Protein AF-A0A2V7VQZ8-F1 (afdb_monomer_lite)

Structure (mmCIF, N/CA/C/O backbone):
data_AF-A0A2V7VQZ8-F1
#
_entry.id   AF-A0A2V7VQZ8-F1
#
loop_
_atom_site.group_PDB
_atom_site.id
_atom_site.type_symbol
_atom_site.label_atom_id
_atom_site.label_alt_id
_atom_site.label_comp_id
_atom_site.label_asym_id
_atom_site.label_entity_id
_atom_site.label_seq_id
_atom_site.pdbx_PDB_ins_code
_atom_site.Cartn_x
_atom_site.Cartn_y
_atom_site.Cartn_z
_atom_site.occupancy
_atom_site.B_iso_or_equiv
_atom_site.auth_seq_id
_atom_site.auth_comp_id
_atom_site.auth_asym_id
_atom_site.auth_atom_id
_atom_site.pdbx_PDB_model_num
ATOM 1 N N . MET A 1 1 ? 83.779 1.712 -91.030 1.00 35.59 1 MET A N 1
ATOM 2 C CA . MET A 1 1 ? 83.974 2.056 -89.599 1.00 35.59 1 MET A CA 1
ATOM 3 C C . MET A 1 1 ? 82.966 3.142 -89.214 1.00 35.59 1 MET A C 1
ATOM 5 O O . MET A 1 1 ? 82.696 3.972 -90.068 1.00 35.59 1 MET A O 1
ATOM 9 N N . PRO A 1 2 ? 82.373 3.132 -88.007 1.00 49.00 2 PRO A N 1
ATOM 10 C CA . PRO A 1 2 ? 81.171 2.378 -87.649 1.00 49.00 2 PRO A CA 1
ATOM 11 C C . PRO A 1 2 ? 79.873 3.217 -87.600 1.00 49.00 2 PRO A C 1
ATOM 13 O O . PRO A 1 2 ? 79.873 4.442 -87.539 1.00 49.00 2 PRO A O 1
ATOM 16 N N . SER A 1 3 ? 78.765 2.479 -87.587 1.00 53.84 3 SER A N 1
ATOM 17 C CA . SER A 1 3 ? 77.367 2.859 -87.369 1.00 53.84 3 SER A CA 1
ATOM 18 C C . SER A 1 3 ? 77.104 3.656 -86.082 1.00 53.84 3 SER A C 1
ATOM 20 O O . SER A 1 3 ? 77.485 3.212 -84.997 1.00 53.84 3 SER A O 1
ATOM 22 N N . ARG A 1 4 ? 76.329 4.749 -86.164 1.00 54.94 4 ARG A N 1
ATOM 23 C CA . ARG A 1 4 ? 75.613 5.318 -85.007 1.00 54.94 4 ARG A CA 1
ATOM 24 C C . ARG A 1 4 ? 74.154 4.881 -85.043 1.00 54.94 4 ARG A C 1
ATOM 26 O O . ARG A 1 4 ? 73.340 5.422 -85.781 1.00 54.94 4 ARG A O 1
ATOM 33 N N . VAL A 1 5 ? 73.861 3.874 -84.230 1.00 57.81 5 VAL A N 1
ATOM 34 C CA . VAL A 1 5 ? 72.513 3.414 -83.900 1.00 57.81 5 VAL A CA 1
ATOM 35 C C . VAL A 1 5 ? 71.801 4.523 -83.122 1.00 57.81 5 VAL A C 1
ATOM 37 O O . VAL A 1 5 ? 72.298 4.977 -82.090 1.00 57.81 5 VAL A O 1
ATOM 40 N N . GLY A 1 6 ? 70.653 4.977 -83.627 1.00 57.88 6 GLY A N 1
ATOM 41 C CA . GLY A 1 6 ? 69.786 5.926 -82.936 1.00 57.88 6 GLY A CA 1
ATOM 42 C C . GLY A 1 6 ? 69.169 5.293 -81.689 1.00 57.88 6 GLY A C 1
ATOM 43 O O . GLY A 1 6 ? 68.549 4.236 -81.767 1.00 57.88 6 GLY A O 1
ATOM 44 N N . LYS A 1 7 ? 69.321 5.944 -80.532 1.00 56.53 7 LYS A N 1
ATOM 45 C CA . LYS A 1 7 ? 68.521 5.640 -79.340 1.00 56.53 7 LYS A CA 1
ATOM 46 C C . LYS A 1 7 ? 67.323 6.583 -79.320 1.00 56.53 7 LYS A C 1
ATOM 48 O O . LYS A 1 7 ? 67.453 7.737 -78.925 1.00 56.53 7 LYS A O 1
ATOM 53 N N . ALA A 1 8 ? 66.174 6.089 -79.771 1.00 62.62 8 ALA A N 1
ATOM 54 C CA . ALA A 1 8 ? 64.893 6.736 -79.527 1.00 62.62 8 ALA A CA 1
ATOM 55 C C . ALA A 1 8 ? 64.522 6.542 -78.048 1.00 62.62 8 ALA A C 1
ATOM 57 O O . ALA A 1 8 ? 64.476 5.418 -77.550 1.00 62.62 8 ALA A O 1
ATOM 58 N N . TRP A 1 9 ? 64.306 7.647 -77.340 1.00 57.78 9 TRP A N 1
ATOM 59 C CA . TRP A 1 9 ? 63.805 7.657 -75.967 1.00 57.78 9 TRP A CA 1
ATOM 60 C C . TRP A 1 9 ? 62.305 7.318 -75.994 1.00 57.78 9 TRP A C 1
ATOM 62 O O . TRP A 1 9 ? 61.579 7.959 -76.757 1.00 57.78 9 TRP A O 1
ATOM 72 N N . PRO A 1 10 ? 61.796 6.341 -75.223 1.00 62.59 10 PRO A N 1
ATOM 73 C CA . PRO A 1 10 ? 60.375 6.029 -75.256 1.00 62.59 10 PRO A CA 1
ATOM 74 C C . PRO A 1 10 ? 59.599 7.138 -74.533 1.00 62.59 10 PRO A C 1
ATOM 76 O O . PRO A 1 10 ? 59.635 7.256 -73.310 1.00 62.59 10 PRO A O 1
ATOM 79 N N . LEU A 1 11 ? 58.899 7.977 -75.299 1.00 63.09 11 LEU A N 1
ATOM 80 C CA . LEU A 1 11 ? 57.916 8.936 -74.795 1.00 63.09 11 LEU A CA 1
ATOM 81 C C . LEU A 1 11 ? 56.604 8.199 -74.507 1.00 63.09 11 LEU A C 1
ATOM 83 O O . LEU A 1 11 ? 55.643 8.286 -75.266 1.00 63.09 11 LEU A O 1
ATOM 87 N N . SER A 1 12 ? 56.558 7.418 -73.434 1.00 63.94 12 SER A N 1
ATOM 88 C CA . SER A 1 12 ? 55.291 6.937 -72.875 1.00 63.94 12 SER A CA 1
ATOM 89 C C . SER A 1 12 ? 55.453 6.738 -71.369 1.00 63.94 12 SER A C 1
ATOM 91 O O . SER A 1 12 ? 56.335 5.978 -70.962 1.00 63.94 12 SER A O 1
ATOM 93 N N . PRO A 1 13 ? 54.657 7.418 -70.521 1.00 63.97 13 PRO A N 1
ATOM 94 C CA . PRO A 1 13 ? 54.663 7.142 -69.090 1.00 63.97 13 PRO A CA 1
ATOM 95 C C . PRO A 1 13 ? 54.213 5.690 -68.843 1.00 63.97 13 PRO A C 1
ATOM 97 O O . PRO A 1 13 ? 53.393 5.171 -69.607 1.00 63.97 13 PRO A O 1
ATOM 100 N N . PRO A 1 14 ? 54.724 5.007 -67.801 1.00 64.38 14 PRO A N 1
ATOM 101 C CA . PRO A 1 14 ? 54.282 3.657 -67.482 1.00 64.38 14 PRO A CA 1
ATOM 102 C C . PRO A 1 14 ? 52.780 3.665 -67.175 1.00 64.38 14 PRO A C 1
ATOM 104 O O . PRO A 1 14 ? 52.304 4.462 -66.363 1.00 64.38 14 PRO A O 1
ATOM 107 N N . ALA A 1 15 ? 52.031 2.778 -67.832 1.00 64.56 15 ALA A N 1
ATOM 108 C CA . ALA A 1 15 ? 50.629 2.543 -67.525 1.00 64.56 15 ALA A CA 1
ATOM 109 C C . ALA A 1 15 ? 50.537 1.929 -66.122 1.00 64.56 15 ALA A C 1
ATOM 111 O O . ALA A 1 15 ? 50.778 0.739 -65.924 1.00 64.56 15 ALA A O 1
ATOM 112 N N . TRP A 1 16 ? 50.235 2.757 -65.127 1.00 65.12 16 TRP A N 1
ATOM 113 C CA . TRP A 1 16 ? 49.855 2.271 -63.810 1.00 65.12 16 TRP A CA 1
ATOM 114 C C . TRP A 1 16 ? 48.503 1.554 -63.945 1.00 65.12 16 TRP A C 1
ATOM 116 O O . TRP A 1 16 ? 47.606 2.071 -64.619 1.00 65.12 16 TRP A O 1
ATOM 126 N N . PRO A 1 17 ? 48.317 0.367 -63.346 1.00 62.78 17 PRO A N 1
ATOM 127 C CA . PRO A 1 17 ? 47.012 -0.265 -63.343 1.00 62.78 17 PRO A CA 1
ATOM 128 C C . PRO A 1 17 ? 46.058 0.615 -62.534 1.00 62.78 17 PRO A C 1
ATOM 130 O O . PRO A 1 17 ? 46.165 0.719 -61.310 1.00 62.78 17 PRO A O 1
ATOM 133 N N . VAL A 1 18 ? 45.112 1.255 -63.223 1.00 61.56 18 VAL A N 1
ATOM 134 C CA . VAL A 1 18 ? 43.953 1.865 -62.577 1.00 61.56 18 VAL A CA 1
ATOM 135 C C . VAL A 1 18 ? 43.117 0.715 -62.048 1.00 61.56 18 VAL A C 1
ATOM 137 O O . VAL A 1 18 ? 42.396 0.064 -62.802 1.00 61.56 18 VAL A O 1
ATOM 140 N N . ALA A 1 19 ? 43.270 0.395 -60.763 1.00 59.09 19 ALA A N 1
ATOM 141 C CA . ALA A 1 19 ? 42.409 -0.579 -60.115 1.00 59.09 19 ALA A CA 1
ATOM 142 C C . ALA A 1 19 ? 40.959 -0.132 -60.335 1.00 59.09 19 ALA A C 1
ATOM 144 O O . ALA A 1 19 ? 40.555 0.931 -59.856 1.00 59.09 19 ALA A O 1
ATOM 145 N N . ALA A 1 20 ? 40.197 -0.923 -61.095 1.00 59.06 20 ALA A N 1
ATOM 146 C CA . ALA A 1 20 ? 38.778 -0.694 -61.283 1.00 59.06 20 ALA A CA 1
ATOM 147 C C . ALA A 1 20 ? 38.143 -0.559 -59.897 1.00 59.06 20 ALA A C 1
ATOM 149 O O . ALA A 1 20 ? 38.311 -1.433 -59.040 1.00 59.06 20 ALA A O 1
ATOM 150 N N . ALA A 1 21 ? 37.452 0.556 -59.661 1.00 57.78 21 ALA A N 1
ATOM 151 C CA . ALA A 1 21 ? 36.668 0.770 -58.459 1.00 57.78 21 ALA A CA 1
ATOM 152 C C . ALA A 1 21 ? 35.469 -0.190 -58.496 1.00 57.78 21 ALA A C 1
ATOM 154 O O . ALA A 1 21 ? 34.352 0.201 -58.814 1.00 57.78 21 ALA A O 1
ATOM 155 N N . GLY A 1 22 ? 35.721 -1.473 -58.228 1.00 60.72 22 GLY A N 1
ATOM 156 C CA . GLY A 1 22 ? 34.678 -2.466 -58.030 1.00 60.72 22 GLY A CA 1
ATOM 157 C C . GLY A 1 22 ? 33.738 -1.979 -56.936 1.00 60.72 22 GLY A C 1
ATOM 158 O O . GLY A 1 22 ? 34.174 -1.300 -56.001 1.00 60.72 22 GLY A O 1
ATOM 159 N N . ASP A 1 23 ? 32.455 -2.295 -57.081 1.00 60.53 23 ASP A N 1
ATOM 160 C CA . ASP A 1 23 ? 31.374 -1.873 -56.197 1.00 60.53 23 ASP A CA 1
ATOM 161 C C . ASP A 1 23 ? 31.600 -2.353 -54.749 1.00 60.53 23 ASP A C 1
ATOM 163 O O . ASP A 1 23 ? 31.099 -3.374 -54.283 1.00 60.53 23 ASP A O 1
ATOM 167 N N . ARG A 1 24 ? 32.414 -1.598 -54.006 1.00 58.06 24 ARG A N 1
ATOM 168 C CA . ARG A 1 24 ? 32.682 -1.800 -52.577 1.00 58.06 24 ARG A CA 1
ATOM 169 C C . ARG A 1 24 ? 31.509 -1.323 -51.712 1.00 58.06 24 ARG A C 1
ATOM 171 O O . ARG A 1 24 ? 31.586 -1.436 -50.486 1.00 58.06 24 ARG A O 1
ATOM 178 N N . SER A 1 25 ? 30.449 -0.767 -52.310 1.00 59.56 25 SER A N 1
ATOM 179 C CA . SER A 1 25 ? 29.339 -0.144 -51.587 1.00 59.56 25 SER A CA 1
ATOM 180 C C . SER A 1 25 ? 28.362 -1.190 -51.039 1.00 59.56 25 SER A C 1
ATOM 182 O O . SER A 1 25 ? 28.039 -1.149 -49.850 1.00 59.56 25 SER A O 1
ATOM 184 N N . ALA A 1 26 ? 28.010 -2.207 -51.835 1.00 61.19 26 ALA A N 1
ATOM 185 C CA . ALA A 1 26 ? 27.053 -3.252 -51.457 1.00 61.19 26 ALA A CA 1
ATOM 186 C C . ALA A 1 26 ? 27.526 -4.119 -50.269 1.00 61.19 26 ALA A C 1
ATOM 188 O O . ALA A 1 26 ? 26.751 -4.498 -49.388 1.00 61.19 26 ALA A O 1
ATOM 189 N N . GLY A 1 27 ? 28.831 -4.400 -50.184 1.00 67.06 27 GLY A N 1
ATOM 190 C CA . GLY A 1 27 ? 29.420 -5.122 -49.049 1.00 67.06 27 GLY A CA 1
ATOM 191 C C . GLY A 1 27 ? 29.481 -4.290 -47.763 1.00 67.06 27 GLY A C 1
ATOM 192 O O . GLY A 1 27 ? 29.429 -4.837 -46.660 1.00 67.06 27 GLY A O 1
ATOM 193 N N . ARG A 1 28 ? 29.571 -2.961 -47.891 1.00 76.38 28 ARG A N 1
ATOM 194 C CA . ARG A 1 28 ? 29.623 -2.018 -46.768 1.00 76.38 28 ARG A CA 1
ATOM 195 C C . ARG A 1 28 ? 28.234 -1.776 -46.174 1.00 76.38 28 ARG A C 1
ATOM 197 O O . ARG A 1 28 ? 28.120 -1.732 -44.951 1.00 76.38 28 ARG A O 1
ATOM 204 N N . THR A 1 29 ? 27.189 -1.708 -46.998 1.00 82.81 29 THR A N 1
ATOM 205 C CA . THR A 1 29 ? 25.794 -1.570 -46.539 1.00 82.81 29 THR A CA 1
ATOM 206 C C . THR A 1 29 ? 25.299 -2.823 -45.816 1.00 82.81 29 THR A C 1
ATOM 208 O O . THR A 1 29 ? 24.728 -2.706 -44.734 1.00 82.81 29 THR A O 1
ATOM 211 N N . ARG A 1 30 ? 25.602 -4.028 -46.322 1.00 85.62 30 ARG A N 1
ATOM 212 C CA . ARG A 1 30 ? 25.259 -5.292 -45.640 1.00 85.62 30 ARG A CA 1
ATOM 213 C C . ARG A 1 30 ? 25.921 -5.415 -44.264 1.00 85.62 30 ARG A C 1
ATOM 215 O O . ARG A 1 30 ? 25.264 -5.801 -43.302 1.00 85.62 30 ARG A O 1
ATOM 222 N N . LYS A 1 31 ? 27.209 -5.071 -44.150 1.00 88.88 31 LYS A N 1
ATOM 223 C CA . LYS A 1 31 ? 27.930 -5.075 -42.863 1.00 88.88 31 LYS A CA 1
ATOM 224 C C . LYS A 1 31 ? 27.374 -4.032 -41.895 1.00 88.88 31 LYS A C 1
ATOM 226 O O . LYS A 1 31 ? 27.217 -4.329 -40.717 1.00 88.88 31 LYS A O 1
ATOM 231 N N . ALA A 1 32 ? 27.037 -2.841 -42.389 1.00 90.44 32 ALA A N 1
ATOM 232 C CA . ALA A 1 32 ? 26.409 -1.806 -41.574 1.00 90.44 32 ALA A CA 1
ATOM 233 C C . ALA A 1 32 ? 25.036 -2.252 -41.044 1.00 90.44 32 ALA A C 1
ATOM 235 O O . ALA A 1 32 ? 24.768 -2.087 -39.859 1.00 90.44 32 ALA A O 1
ATOM 236 N N . ALA A 1 33 ? 24.207 -2.883 -41.883 1.00 92.25 33 ALA A N 1
ATOM 237 C CA . ALA A 1 33 ? 22.911 -3.422 -41.475 1.00 92.25 33 ALA A CA 1
ATOM 238 C C . ALA A 1 33 ? 23.044 -4.539 -40.425 1.00 92.25 33 ALA A C 1
ATOM 240 O O . ALA A 1 33 ? 22.310 -4.543 -39.442 1.00 92.25 33 ALA A O 1
ATOM 241 N N . LEU A 1 34 ? 24.013 -5.449 -40.589 1.00 93.88 34 LEU A N 1
ATOM 242 C CA . LEU A 1 34 ? 24.302 -6.497 -39.602 1.00 93.88 34 LEU A CA 1
ATOM 243 C C . LEU A 1 34 ? 24.778 -5.913 -38.266 1.00 93.88 34 LEU A C 1
ATOM 245 O O . LEU A 1 34 ? 24.282 -6.311 -37.217 1.00 93.88 34 LEU A O 1
ATOM 249 N N . ASN A 1 35 ? 25.691 -4.941 -38.295 1.00 95.25 35 ASN A N 1
ATOM 250 C CA . ASN A 1 35 ? 26.166 -4.271 -37.084 1.00 95.25 35 ASN A CA 1
ATOM 251 C C . ASN A 1 35 ? 25.042 -3.502 -36.381 1.00 95.25 35 ASN A C 1
ATOM 253 O O . ASN A 1 35 ? 24.968 -3.523 -35.156 1.00 95.25 35 ASN A O 1
ATOM 257 N N . LEU A 1 36 ? 24.151 -2.859 -37.141 1.00 96.19 36 LEU A N 1
ATOM 258 C CA . LEU A 1 36 ? 22.978 -2.183 -36.593 1.00 96.19 36 LEU A CA 1
ATOM 259 C C . LEU A 1 36 ? 22.011 -3.183 -35.950 1.00 96.19 36 LEU A C 1
ATOM 261 O O . LEU A 1 36 ? 21.568 -2.957 -34.830 1.00 96.19 36 LEU A O 1
ATOM 265 N N . ALA A 1 37 ? 21.728 -4.307 -36.613 1.00 95.94 37 ALA A N 1
ATOM 266 C CA . ALA A 1 37 ? 20.880 -5.360 -36.058 1.00 95.94 37 ALA A CA 1
ATOM 267 C C . ALA A 1 37 ? 21.471 -5.949 -34.766 1.00 95.94 37 ALA A C 1
ATOM 269 O O . ALA A 1 37 ? 20.745 -6.135 -33.793 1.00 95.94 37 ALA A O 1
ATOM 270 N N . LEU A 1 38 ? 22.788 -6.179 -34.724 1.00 97.06 38 LEU A N 1
ATOM 271 C CA . LEU A 1 38 ? 23.492 -6.612 -33.513 1.00 97.06 38 LEU A CA 1
ATOM 272 C C . LEU A 1 38 ? 23.413 -5.561 -32.401 1.00 97.06 38 LEU A C 1
ATOM 274 O O . LEU A 1 38 ? 23.138 -5.914 -31.258 1.00 97.06 38 LEU A O 1
ATOM 278 N N . ALA A 1 39 ? 23.610 -4.281 -32.721 1.00 97.38 39 ALA A N 1
ATOM 279 C CA . ALA A 1 39 ? 23.514 -3.196 -31.747 1.00 97.38 39 ALA A CA 1
ATOM 280 C C . ALA A 1 39 ? 22.099 -3.085 -31.158 1.00 97.38 39 ALA A C 1
ATOM 282 O O . ALA A 1 39 ? 21.948 -2.985 -29.942 1.00 97.38 39 ALA A O 1
ATOM 283 N N . VAL A 1 40 ? 21.064 -3.170 -32.001 1.00 97.81 40 VAL A N 1
ATOM 284 C CA . VAL A 1 40 ? 19.661 -3.183 -31.562 1.00 97.81 40 VAL A CA 1
ATOM 285 C C . VAL A 1 40 ? 19.369 -4.423 -30.718 1.00 97.81 40 VAL A C 1
ATOM 287 O O . VAL A 1 40 ? 18.769 -4.302 -29.655 1.00 97.81 40 VAL A O 1
ATOM 290 N N . GLY A 1 41 ? 19.834 -5.602 -31.136 1.00 98.00 41 GLY A N 1
ATOM 291 C CA . GLY A 1 41 ? 19.672 -6.838 -30.368 1.00 98.00 41 GLY A CA 1
ATOM 292 C C . GLY A 1 41 ? 20.308 -6.751 -28.979 1.00 98.00 41 GLY A C 1
ATOM 293 O O . GLY A 1 41 ? 19.665 -7.079 -27.985 1.00 98.00 41 GLY A O 1
ATOM 294 N N . MET A 1 42 ? 21.536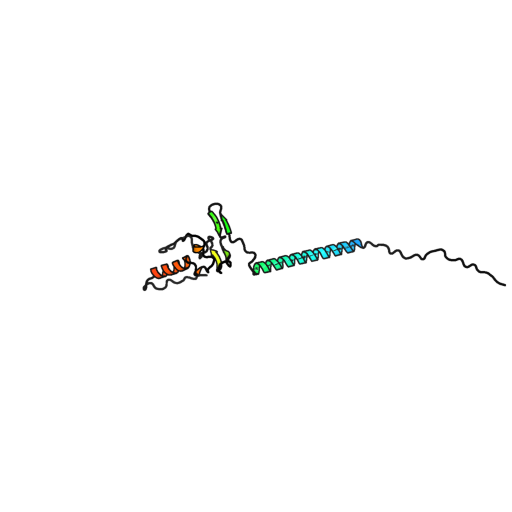 -6.233 -28.891 1.00 97.62 42 MET A N 1
ATOM 295 C CA . MET A 1 42 ? 22.231 -6.006 -27.619 1.00 97.62 42 MET A CA 1
ATOM 296 C C . MET A 1 42 ? 21.506 -4.989 -26.737 1.00 97.62 42 MET A C 1
ATOM 298 O O . MET A 1 42 ? 21.402 -5.197 -25.530 1.00 97.62 42 MET A O 1
ATOM 302 N N . LEU A 1 43 ? 20.968 -3.918 -27.328 1.00 97.88 43 LEU A N 1
ATOM 303 C CA . LEU A 1 43 ? 20.172 -2.933 -26.602 1.00 97.88 43 LEU A CA 1
ATOM 304 C C . LEU A 1 43 ? 18.904 -3.566 -26.016 1.00 97.88 43 LEU A C 1
ATOM 306 O O . LEU A 1 43 ? 18.614 -3.362 -24.842 1.00 97.88 43 LEU A O 1
ATOM 310 N N . VAL A 1 44 ? 18.186 -4.382 -26.793 1.00 98.00 44 VAL A N 1
ATOM 311 C CA . VAL A 1 44 ? 16.991 -5.098 -26.315 1.00 98.00 44 VAL A CA 1
ATOM 312 C C . VAL A 1 44 ? 17.343 -6.040 -25.164 1.00 98.00 44 VAL A C 1
ATOM 314 O O . VAL A 1 44 ? 16.671 -6.013 -24.136 1.00 98.00 44 VAL A O 1
ATOM 317 N N . VAL A 1 45 ? 18.416 -6.829 -25.289 1.00 97.88 45 VAL A N 1
ATOM 318 C CA . VAL A 1 45 ? 18.876 -7.722 -24.211 1.00 97.88 45 VAL A CA 1
ATOM 319 C C . VAL A 1 45 ? 19.243 -6.931 -22.953 1.00 97.88 45 VAL A C 1
ATOM 321 O O . VAL A 1 45 ? 18.860 -7.331 -21.855 1.00 97.88 45 VAL A O 1
ATOM 324 N N . ALA A 1 46 ? 19.926 -5.794 -23.094 1.00 97.38 46 ALA A N 1
ATOM 325 C CA . ALA A 1 46 ? 20.267 -4.930 -21.968 1.00 97.38 46 ALA A CA 1
ATOM 326 C C . ALA A 1 46 ? 19.016 -4.348 -21.286 1.00 97.38 46 ALA A C 1
ATOM 328 O O . ALA A 1 46 ? 18.926 -4.375 -20.060 1.00 97.38 46 ALA A O 1
ATOM 329 N N . CYS A 1 47 ? 18.030 -3.881 -22.058 1.00 96.81 47 CYS A N 1
ATOM 330 C CA . CYS A 1 47 ? 16.761 -3.383 -21.526 1.00 96.81 47 CYS A CA 1
ATOM 331 C C . CYS A 1 47 ? 15.974 -4.476 -20.791 1.00 96.81 47 CYS A C 1
ATOM 333 O O . CYS A 1 47 ? 15.476 -4.230 -19.696 1.00 96.81 47 CYS A O 1
ATOM 335 N N . LEU A 1 48 ? 15.898 -5.687 -21.351 1.00 96.19 48 LEU A N 1
ATOM 336 C CA . LEU A 1 48 ? 15.235 -6.821 -20.700 1.00 96.19 48 LEU A CA 1
ATOM 337 C C . LEU A 1 48 ? 15.957 -7.234 -19.412 1.00 96.19 48 LEU A C 1
ATOM 339 O O . LEU A 1 48 ? 15.310 -7.465 -18.393 1.00 96.19 48 LEU A O 1
ATOM 343 N N . GLY A 1 49 ? 17.291 -7.288 -19.436 1.00 96.25 49 GLY A N 1
ATOM 344 C CA . GLY A 1 49 ? 18.096 -7.575 -18.249 1.00 96.25 49 GLY A CA 1
ATOM 345 C C . GLY A 1 49 ? 17.903 -6.531 -17.148 1.00 96.25 49 GLY A C 1
ATOM 346 O O . GLY A 1 49 ? 17.755 -6.892 -15.980 1.00 96.25 49 GLY A O 1
ATOM 347 N N . LEU A 1 50 ? 17.839 -5.248 -17.517 1.00 94.06 50 LEU A N 1
ATOM 348 C CA . LEU A 1 50 ? 17.546 -4.160 -16.588 1.00 94.06 50 LEU A CA 1
ATOM 349 C C . LEU A 1 50 ? 16.139 -4.287 -15.993 1.00 94.06 50 LEU A C 1
ATOM 351 O O . LEU A 1 50 ? 16.001 -4.191 -14.778 1.00 94.06 50 LEU A O 1
ATOM 355 N N . GLU A 1 51 ? 15.114 -4.548 -16.806 1.00 93.94 51 GLU A N 1
ATOM 356 C CA . GLU A 1 51 ? 13.738 -4.724 -16.322 1.00 93.94 51 GLU A CA 1
ATOM 357 C C . GLU A 1 51 ? 13.639 -5.883 -15.324 1.00 93.94 51 GLU A C 1
ATOM 359 O O . GLU A 1 51 ? 13.060 -5.728 -14.252 1.00 93.94 51 GLU A O 1
ATOM 364 N N . VAL A 1 52 ? 14.268 -7.026 -15.620 1.00 92.25 52 VAL A N 1
ATOM 365 C CA . VAL A 1 52 ? 14.312 -8.173 -14.698 1.00 92.25 52 VAL A CA 1
ATOM 366 C C . VAL A 1 52 ? 15.022 -7.801 -13.396 1.00 92.25 52 VAL A C 1
ATOM 368 O O . VAL A 1 52 ? 14.521 -8.121 -12.318 1.00 92.25 52 VAL A O 1
ATOM 371 N N . ALA A 1 53 ? 16.149 -7.089 -13.465 1.00 91.44 53 ALA A N 1
ATOM 372 C CA . ALA A 1 53 ? 16.858 -6.628 -12.274 1.00 91.44 53 ALA A CA 1
ATOM 373 C C . ALA A 1 53 ? 16.005 -5.660 -11.432 1.00 91.44 53 ALA A C 1
ATOM 375 O O . ALA A 1 53 ? 15.926 -5.815 -10.212 1.00 91.44 53 ALA A O 1
ATOM 376 N N . LEU A 1 54 ? 15.316 -4.707 -12.068 1.00 89.44 54 LEU A N 1
ATOM 377 C CA . LEU A 1 54 ? 14.406 -3.766 -11.404 1.00 89.44 54 LEU A CA 1
ATOM 378 C C . LEU A 1 54 ? 13.181 -4.470 -10.806 1.00 89.44 54 LEU A C 1
ATOM 380 O O . LEU A 1 54 ? 12.746 -4.109 -9.710 1.00 89.44 54 LEU A O 1
ATOM 384 N N . ALA A 1 55 ? 12.651 -5.489 -11.485 1.00 83.00 55 ALA A N 1
ATOM 385 C CA . ALA A 1 55 ? 11.548 -6.313 -11.001 1.00 83.00 55 ALA A CA 1
ATOM 386 C C . ALA A 1 55 ? 11.963 -7.144 -9.778 1.00 83.00 55 ALA A C 1
ATOM 388 O O . ALA A 1 55 ? 11.247 -7.161 -8.775 1.00 83.00 55 ALA A O 1
ATOM 389 N N . MET A 1 56 ? 13.146 -7.767 -9.811 1.00 82.88 56 MET A N 1
ATOM 390 C CA . MET A 1 56 ? 13.716 -8.475 -8.657 1.00 82.88 56 MET A CA 1
ATOM 391 C C . MET A 1 56 ? 13.992 -7.526 -7.486 1.00 82.88 56 MET A C 1
ATOM 393 O O . MET A 1 56 ? 13.738 -7.879 -6.336 1.00 82.88 56 MET A O 1
ATOM 397 N N . ALA A 1 57 ? 14.444 -6.303 -7.771 1.00 82.75 57 ALA A N 1
ATOM 398 C CA . ALA A 1 57 ? 14.624 -5.248 -6.776 1.00 82.75 57 ALA A CA 1
ATOM 399 C C . ALA A 1 57 ? 13.302 -4.591 -6.318 1.00 82.75 57 ALA A C 1
ATOM 401 O O . ALA A 1 57 ? 13.327 -3.751 -5.420 1.00 82.75 57 ALA A O 1
ATOM 402 N N . ARG A 1 58 ? 12.154 -4.958 -6.915 1.00 74.38 58 ARG A N 1
ATOM 403 C CA . ARG A 1 58 ? 10.810 -4.393 -6.665 1.00 74.38 58 ARG A CA 1
ATOM 404 C C . ARG A 1 58 ? 10.712 -2.870 -6.828 1.00 74.38 58 ARG A C 1
ATOM 406 O O . ARG A 1 58 ? 9.872 -2.231 -6.199 1.00 74.38 58 ARG A O 1
ATOM 413 N N . ILE A 1 59 ? 11.546 -2.288 -7.686 1.00 74.81 59 ILE A N 1
ATOM 414 C CA . ILE A 1 59 ? 11.550 -0.840 -7.953 1.00 74.81 59 ILE A CA 1
ATOM 415 C C . ILE A 1 59 ? 10.406 -0.465 -8.912 1.00 74.81 59 ILE A C 1
ATOM 417 O O . ILE A 1 59 ? 9.759 0.561 -8.723 1.00 74.81 59 ILE A O 1
ATOM 421 N N . ASN A 1 60 ? 10.077 -1.340 -9.870 1.00 67.94 60 ASN A N 1
ATOM 422 C CA . ASN A 1 60 ? 8.988 -1.151 -10.843 1.00 67.94 60 ASN A CA 1
ATOM 423 C C . ASN A 1 60 ? 7.621 -1.640 -10.319 1.00 67.94 60 ASN A C 1
ATOM 425 O O . ASN A 1 60 ? 6.890 -2.364 -10.995 1.00 67.94 60 ASN A O 1
ATOM 429 N N . GLY A 1 61 ? 7.273 -1.286 -9.080 1.00 66.81 61 GLY A N 1
ATOM 430 C CA . GLY A 1 61 ? 5.982 -1.648 -8.492 1.00 66.81 61 GLY A CA 1
ATOM 431 C C . GLY A 1 61 ? 4.801 -0.959 -9.186 1.00 66.81 61 GLY A C 1
ATOM 432 O O . GLY A 1 61 ? 4.885 0.197 -9.599 1.00 66.81 61 GLY A O 1
ATOM 433 N N . ARG A 1 62 ? 3.661 -1.656 -9.277 1.00 71.56 62 ARG A N 1
ATOM 434 C CA . ARG A 1 62 ? 2.378 -1.052 -9.679 1.00 71.56 62 ARG A CA 1
ATOM 435 C C . ARG A 1 62 ? 2.045 0.102 -8.725 1.00 71.56 62 ARG A C 1
ATOM 437 O O . ARG A 1 62 ? 2.387 0.032 -7.545 1.00 71.56 62 ARG A O 1
ATOM 444 N N . SER A 1 63 ? 1.363 1.142 -9.215 1.00 81.62 63 SER A N 1
ATOM 445 C CA . SER A 1 63 ? 0.922 2.243 -8.348 1.00 81.62 63 SER A CA 1
ATOM 446 C C . SER A 1 63 ? 0.181 1.689 -7.131 1.00 81.62 63 SER A C 1
ATOM 448 O O . SER A 1 63 ? -0.784 0.939 -7.269 1.00 81.62 63 SER A O 1
ATOM 450 N N . ARG A 1 64 ? 0.627 2.092 -5.941 1.00 87.12 64 ARG A N 1
ATOM 451 C CA . ARG A 1 64 ? -0.021 1.785 -4.656 1.00 87.12 64 ARG A CA 1
ATOM 452 C C . ARG A 1 64 ? -1.363 2.497 -4.484 1.00 87.12 64 ARG A C 1
ATOM 454 O O . ARG A 1 64 ? -2.087 2.203 -3.543 1.00 87.12 64 ARG A O 1
ATOM 461 N N . VAL A 1 65 ? -1.688 3.429 -5.375 1.00 91.56 65 VAL A N 1
ATOM 462 C CA . VAL A 1 65 ? -2.840 4.321 -5.276 1.00 91.56 65 VAL A CA 1
ATOM 463 C C . VAL A 1 65 ? -3.660 4.259 -6.561 1.00 91.56 65 VAL A C 1
ATOM 465 O O . VAL A 1 65 ? -3.099 4.250 -7.662 1.00 91.56 65 VAL A O 1
ATOM 468 N N . VAL A 1 66 ? -4.980 4.239 -6.408 1.00 93.25 66 VAL A N 1
ATOM 469 C CA . VAL A 1 66 ? -5.976 4.334 -7.480 1.00 93.25 66 VAL A CA 1
ATOM 470 C C . VAL A 1 66 ? -6.918 5.502 -7.208 1.00 93.25 66 VAL A C 1
ATOM 472 O O . VAL A 1 66 ? -7.126 5.894 -6.061 1.00 93.25 66 VAL A O 1
ATOM 475 N N . PHE A 1 67 ? -7.481 6.063 -8.274 1.00 93.44 67 PHE A N 1
ATOM 476 C CA . PHE A 1 67 ? -8.523 7.074 -8.169 1.00 93.44 67 PHE A CA 1
ATOM 477 C C . PHE A 1 67 ? -9.892 6.410 -8.326 1.00 93.44 67 PHE A C 1
ATOM 479 O O . PHE A 1 67 ? -10.168 5.783 -9.349 1.00 93.44 67 PHE A O 1
ATOM 486 N N . ASP A 1 68 ? -10.726 6.547 -7.305 1.00 91.44 68 ASP A N 1
ATOM 487 C CA . ASP A 1 68 ? -12.132 6.168 -7.290 1.00 91.44 68 ASP A CA 1
ATOM 488 C C . ASP A 1 68 ? -12.968 7.447 -7.517 1.00 91.44 68 ASP A C 1
ATOM 490 O O . ASP A 1 68 ? -12.844 8.390 -6.735 1.00 91.44 68 ASP A O 1
ATOM 494 N N . PRO A 1 69 ? -13.800 7.527 -8.572 1.00 92.75 69 PRO A N 1
ATOM 495 C CA . PRO A 1 69 ? -14.578 8.732 -8.870 1.00 92.75 69 PRO A CA 1
ATOM 496 C C . PRO A 1 69 ? -15.527 9.188 -7.754 1.00 92.75 69 PRO A C 1
ATOM 498 O O . PRO A 1 69 ? -15.849 10.372 -7.690 1.00 92.75 69 PRO A O 1
ATOM 501 N N . GLU A 1 70 ? -15.976 8.280 -6.886 1.00 94.94 70 GLU A N 1
ATOM 502 C CA . GLU A 1 70 ? -16.908 8.585 -5.795 1.00 94.94 70 GLU A CA 1
ATOM 503 C C . GLU A 1 70 ? -16.176 8.925 -4.490 1.00 94.94 70 GLU A C 1
ATOM 505 O O . GLU A 1 70 ? -16.663 9.735 -3.701 1.00 94.94 70 GLU A O 1
ATOM 510 N N . LYS A 1 71 ? -15.008 8.314 -4.249 1.00 87.81 71 LYS A N 1
ATOM 511 C CA . LYS A 1 71 ? -14.276 8.400 -2.965 1.00 87.81 71 LYS A CA 1
ATOM 512 C C . LYS A 1 71 ? -12.991 9.225 -3.037 1.00 87.81 71 LYS A C 1
ATOM 514 O O . LYS A 1 71 ? -12.417 9.564 -2.004 1.00 87.81 71 LYS A O 1
ATOM 519 N N . GLY A 1 72 ? -12.524 9.539 -4.240 1.00 92.44 72 GLY A N 1
ATOM 520 C CA . GLY A 1 72 ? -11.238 10.171 -4.487 1.00 92.44 72 GLY A CA 1
ATOM 521 C C . GLY A 1 72 ? -10.082 9.173 -4.432 1.00 92.44 72 GLY A C 1
ATOM 522 O O . GLY A 1 72 ? -10.084 8.138 -5.092 1.00 92.44 72 GLY A O 1
ATOM 523 N N . VAL A 1 73 ? -9.035 9.514 -3.687 1.00 91.75 73 VAL A N 1
ATOM 524 C CA . VAL A 1 73 ? -7.797 8.729 -3.640 1.00 91.75 73 VAL A CA 1
ATOM 525 C C . VAL A 1 73 ? -7.965 7.521 -2.715 1.00 91.75 73 VAL A C 1
ATOM 527 O O . VAL A 1 73 ? -8.286 7.682 -1.542 1.00 91.75 73 VAL A O 1
ATOM 530 N N . ALA A 1 74 ? -7.699 6.319 -3.228 1.00 93.25 74 ALA A N 1
ATOM 531 C CA . ALA A 1 74 ? -7.747 5.066 -2.475 1.00 93.25 74 ALA A CA 1
ATOM 532 C C . ALA A 1 74 ? -6.494 4.214 -2.724 1.00 93.25 74 ALA A C 1
ATOM 534 O O . ALA A 1 74 ? -5.765 4.429 -3.697 1.00 93.25 74 ALA A O 1
ATOM 535 N N . PHE A 1 75 ? -6.232 3.219 -1.873 1.00 94.50 75 PHE A N 1
ATOM 536 C CA . PHE A 1 75 ? -5.148 2.273 -2.135 1.00 94.50 75 PHE A CA 1
ATOM 537 C C . PHE A 1 75 ? -5.555 1.216 -3.150 1.00 94.50 75 PHE A C 1
ATOM 539 O O . PHE A 1 75 ? -6.682 0.726 -3.164 1.00 94.50 75 PHE A O 1
ATOM 546 N N . ALA A 1 76 ? -4.601 0.852 -4.000 1.00 94.44 76 ALA A N 1
ATOM 547 C CA . ALA A 1 76 ? -4.762 -0.224 -4.959 1.00 94.44 76 ALA A CA 1
ATOM 548 C C . ALA A 1 76 ? -4.893 -1.569 -4.211 1.00 94.44 76 ALA A C 1
ATOM 550 O O . ALA A 1 76 ? -3.961 -1.944 -3.489 1.00 94.44 76 ALA A O 1
ATOM 551 N N . PRO A 1 77 ? -5.998 -2.319 -4.381 1.00 94.69 77 PRO A N 1
ATOM 552 C CA . PRO A 1 77 ? -6.163 -3.623 -3.744 1.00 94.69 77 PRO A CA 1
ATOM 553 C C . PRO A 1 77 ? -5.011 -4.580 -4.055 1.00 94.69 77 PRO A C 1
ATOM 555 O O . PRO A 1 77 ? -4.575 -4.686 -5.205 1.00 94.69 77 PRO A O 1
ATOM 558 N N . GLY A 1 78 ? -4.500 -5.264 -3.029 1.00 93.75 78 GLY A N 1
ATOM 559 C CA . GLY A 1 78 ? -3.382 -6.202 -3.162 1.00 93.75 78 GLY A CA 1
ATOM 560 C C . GLY A 1 78 ? -2.037 -5.565 -3.522 1.00 93.75 78 GLY A C 1
ATOM 561 O O . GLY A 1 78 ? -1.063 -6.293 -3.718 1.00 93.75 78 GLY A O 1
ATOM 562 N N . ALA A 1 79 ? -1.939 -4.236 -3.638 1.00 92.88 79 ALA A N 1
ATOM 563 C CA . ALA A 1 79 ? -0.671 -3.609 -3.979 1.00 92.88 79 ALA A CA 1
ATOM 564 C C . ALA A 1 79 ? 0.319 -3.707 -2.817 1.00 92.88 79 ALA A C 1
ATOM 566 O O . ALA A 1 79 ? -0.019 -3.484 -1.653 1.00 92.88 79 ALA A O 1
ATOM 567 N N . TYR A 1 80 ? 1.559 -4.031 -3.170 1.00 91.38 80 TYR A N 1
ATOM 568 C CA . TYR A 1 80 ? 2.683 -4.025 -2.250 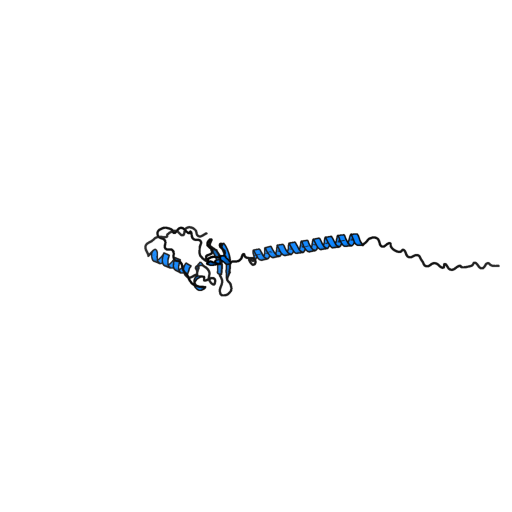1.00 91.38 80 TYR A CA 1
ATOM 569 C C . TYR A 1 80 ? 3.137 -2.589 -1.980 1.00 91.38 80 TYR A C 1
ATOM 571 O O . TYR A 1 80 ? 3.197 -1.760 -2.893 1.00 91.38 80 TYR A O 1
ATOM 579 N N . TYR A 1 81 ? 3.491 -2.304 -0.734 1.00 91.19 81 TYR A N 1
ATOM 580 C CA . TYR A 1 81 ? 4.093 -1.040 -0.335 1.00 91.19 81 TYR A CA 1
ATOM 581 C C . TYR A 1 81 ? 5.366 -1.287 0.476 1.00 91.19 81 TYR A C 1
ATOM 583 O O . TYR A 1 81 ? 5.507 -2.288 1.181 1.00 91.19 81 TYR A O 1
ATOM 591 N N . VAL A 1 82 ? 6.265 -0.308 0.415 1.00 91.38 82 VAL A N 1
ATOM 592 C CA . VAL A 1 82 ? 7.408 -0.170 1.316 1.00 91.38 82 VAL A CA 1
ATOM 593 C C . VAL A 1 82 ? 7.460 1.289 1.743 1.00 91.38 82 VAL A C 1
ATOM 595 O O . VAL A 1 82 ? 7.513 2.173 0.889 1.00 91.38 82 VAL A O 1
ATOM 598 N N . GLU A 1 83 ? 7.430 1.539 3.045 1.00 92.06 83 GLU A N 1
ATOM 599 C CA . GLU A 1 83 ? 7.632 2.857 3.636 1.00 92.06 83 GLU A CA 1
ATOM 600 C C . GLU A 1 83 ? 9.027 2.921 4.254 1.00 92.06 83 GLU A C 1
ATOM 602 O O . GLU A 1 83 ? 9.446 1.994 4.952 1.00 92.06 83 GLU A O 1
ATOM 607 N N . ARG A 1 84 ? 9.759 3.999 3.963 1.00 91.69 84 ARG A N 1
ATOM 608 C CA . ARG A 1 84 ? 11.144 4.202 4.430 1.00 91.69 84 ARG A CA 1
ATOM 609 C C . ARG A 1 84 ? 11.437 5.631 4.885 1.00 91.69 84 ARG A C 1
ATOM 611 O O . ARG A 1 84 ? 12.565 5.899 5.286 1.00 91.69 84 ARG A O 1
ATOM 618 N N . LYS A 1 85 ? 10.485 6.566 4.767 1.00 87.62 85 LYS A N 1
ATOM 619 C CA . LYS A 1 85 ? 10.752 7.993 5.013 1.00 87.62 85 LYS A CA 1
ATOM 620 C C . LYS A 1 85 ? 10.908 8.330 6.493 1.00 87.62 85 LYS A C 1
ATOM 622 O O . LYS A 1 85 ? 11.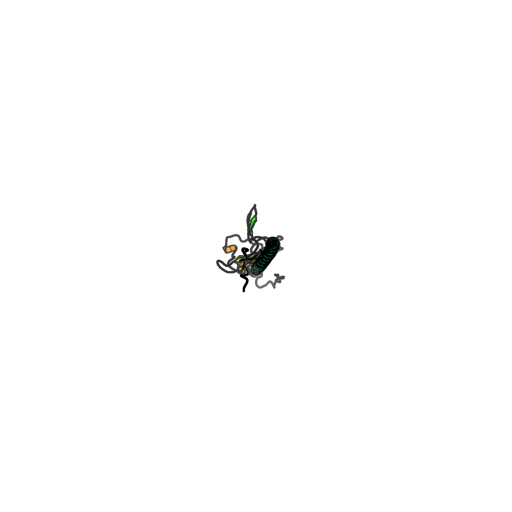866 8.989 6.872 1.00 87.62 85 LYS A O 1
ATOM 627 N N . GLU A 1 86 ? 9.969 7.881 7.315 1.00 87.06 86 GLU A N 1
ATOM 628 C CA . GLU A 1 86 ? 9.852 8.267 8.736 1.00 87.06 86 GLU A CA 1
ATOM 629 C C . GLU A 1 86 ? 9.906 7.053 9.677 1.00 87.06 86 GLU A C 1
ATOM 631 O O . GLU A 1 86 ? 9.631 7.134 10.871 1.00 87.06 86 GLU A O 1
ATOM 636 N N . GLY A 1 87 ? 10.237 5.895 9.122 1.00 91.25 87 GLY A N 1
ATOM 637 C CA . GLY A 1 87 ? 10.224 4.605 9.784 1.00 91.25 87 GLY A CA 1
ATOM 638 C C . GLY A 1 87 ? 10.431 3.512 8.748 1.00 91.25 87 GLY A C 1
ATOM 639 O O . GLY A 1 87 ? 10.854 3.788 7.625 1.00 91.25 87 GLY A O 1
ATOM 640 N N . PHE A 1 88 ? 10.125 2.275 9.116 1.00 93.25 88 PHE A N 1
ATOM 641 C CA . PHE A 1 88 ? 10.192 1.160 8.184 1.00 93.25 88 PHE A CA 1
ATOM 642 C C . PHE A 1 88 ? 8.992 0.245 8.371 1.00 93.25 88 PHE A C 1
ATOM 644 O O . PHE A 1 88 ? 8.792 -0.339 9.440 1.00 93.25 88 PHE A O 1
ATOM 651 N N . SER A 1 89 ? 8.221 0.082 7.302 1.00 95.06 89 SER A N 1
ATOM 652 C CA . SER A 1 89 ? 7.291 -1.030 7.180 1.00 95.06 89 SER A CA 1
ATOM 653 C C . SER A 1 89 ? 7.119 -1.420 5.724 1.00 95.06 89 SER A C 1
ATOM 655 O O . SER A 1 89 ? 7.291 -0.619 4.808 1.00 95.06 89 SER A O 1
ATOM 657 N N . GLU A 1 90 ? 6.754 -2.668 5.507 1.00 94.06 90 GLU A N 1
ATOM 658 C CA . GLU A 1 90 ? 6.379 -3.179 4.200 1.00 94.06 90 GLU A CA 1
ATOM 659 C C . GLU A 1 90 ? 5.188 -4.114 4.354 1.00 94.06 90 GLU A C 1
ATOM 661 O O . GLU A 1 90 ? 4.846 -4.519 5.468 1.00 94.06 90 GLU A O 1
ATOM 666 N N . GLY A 1 91 ? 4.508 -4.406 3.254 1.00 93.44 91 GLY A N 1
ATOM 667 C CA . GLY A 1 91 ? 3.340 -5.274 3.270 1.00 93.44 91 GLY A CA 1
ATOM 668 C C . GLY A 1 91 ? 2.464 -5.066 2.049 1.00 93.44 91 GLY A C 1
ATOM 669 O O . GLY A 1 91 ? 2.880 -4.448 1.073 1.00 93.44 91 GLY A O 1
ATOM 670 N N . HIS A 1 92 ? 1.248 -5.595 2.109 1.00 94.12 92 HIS A N 1
ATOM 671 C CA . HIS A 1 92 ? 0.254 -5.454 1.051 1.00 94.12 92 HIS A CA 1
ATOM 672 C C . HIS A 1 92 ? -1.021 -4.845 1.622 1.00 94.12 92 HIS A C 1
ATOM 674 O O . HIS A 1 92 ? -1.350 -5.076 2.786 1.00 94.12 92 HIS A O 1
ATOM 680 N N . PHE A 1 93 ? -1.747 -4.093 0.802 1.00 95.62 93 PHE A N 1
ATOM 681 C CA . PHE A 1 93 ? -3.141 -3.777 1.105 1.00 95.62 93 PHE A CA 1
ATOM 682 C C . PHE A 1 93 ? -4.007 -5.020 0.912 1.00 95.62 93 PHE A C 1
ATOM 684 O O . PHE A 1 93 ? -3.730 -5.836 0.029 1.00 95.62 93 PHE A O 1
ATOM 691 N N . ASN A 1 94 ? -5.057 -5.164 1.715 1.00 95.62 94 ASN A N 1
ATOM 692 C CA . ASN A 1 94 ? -5.986 -6.282 1.579 1.00 95.62 94 ASN A CA 1
ATOM 693 C C . ASN A 1 94 ? -6.805 -6.197 0.275 1.00 95.62 94 ASN A C 1
ATOM 695 O O . ASN A 1 94 ? -6.679 -5.248 -0.511 1.00 95.62 94 ASN A O 1
ATOM 699 N N . SER A 1 95 ? -7.656 -7.197 0.037 1.00 95.50 95 SER A N 1
ATOM 700 C CA . SER A 1 95 ? -8.491 -7.283 -1.169 1.00 95.50 95 SER A CA 1
ATOM 701 C C . SER A 1 95 ? -9.467 -6.110 -1.344 1.00 95.50 95 SER A C 1
ATOM 703 O O . SER A 1 95 ? -9.934 -5.861 -2.454 1.00 95.50 95 SER A O 1
ATOM 705 N N . HIS A 1 96 ? -9.707 -5.340 -0.279 1.00 93.44 96 HIS A N 1
ATOM 706 C CA . HIS A 1 96 ? -10.563 -4.151 -0.278 1.00 93.44 96 HIS A CA 1
ATOM 707 C C . HIS A 1 96 ? -9.784 -2.838 -0.404 1.00 93.44 96 HIS A C 1
ATOM 709 O O . HIS A 1 96 ? -10.395 -1.773 -0.405 1.00 93.44 96 HIS A O 1
ATOM 715 N N . GLY A 1 97 ? -8.452 -2.886 -0.501 1.00 93.56 97 GLY A N 1
ATOM 716 C CA . GLY A 1 97 ? -7.618 -1.684 -0.568 1.00 93.56 97 GLY A CA 1
ATOM 717 C C . GLY A 1 97 ? -7.432 -0.988 0.785 1.00 93.56 97 GLY A C 1
ATOM 718 O O . GLY A 1 97 ? -7.186 0.212 0.827 1.00 93.56 97 GLY A O 1
ATOM 719 N N . PHE A 1 98 ? -7.538 -1.711 1.902 1.00 93.56 98 PHE A N 1
ATOM 720 C CA . PHE A 1 98 ? -7.195 -1.184 3.224 1.00 93.56 98 PHE A CA 1
ATOM 721 C C . PHE A 1 98 ? -5.828 -1.682 3.686 1.00 93.56 98 PHE A C 1
ATOM 723 O O . PHE A 1 98 ? -5.416 -2.809 3.400 1.00 93.56 98 PHE A O 1
ATOM 730 N N . ARG A 1 99 ? -5.141 -0.850 4.471 1.00 94.19 99 ARG A N 1
ATOM 731 C CA . ARG A 1 99 ? -3.971 -1.254 5.255 1.00 94.19 99 ARG A CA 1
ATOM 732 C C . ARG A 1 99 ? -4.433 -1.980 6.522 1.00 94.19 99 ARG A C 1
ATOM 734 O O . ARG A 1 99 ? -4.385 -1.443 7.622 1.00 94.19 99 ARG A O 1
ATOM 741 N N . ASP A 1 100 ? -4.938 -3.190 6.343 1.00 95.75 100 ASP A N 1
ATOM 742 C CA . ASP A 1 100 ? -5.421 -4.065 7.411 1.00 95.75 100 ASP A CA 1
ATOM 743 C C . ASP A 1 100 ? -5.261 -5.527 6.972 1.00 95.75 100 ASP A C 1
ATOM 745 O O . ASP A 1 100 ? -4.901 -5.815 5.828 1.00 95.75 100 ASP A O 1
ATOM 749 N N . TYR A 1 101 ? -5.545 -6.461 7.872 1.00 94.75 101 TYR A N 1
ATOM 750 C CA . TYR A 1 101 ? -5.684 -7.870 7.533 1.00 94.75 101 TYR A CA 1
ATOM 751 C C . TYR A 1 101 ? -6.852 -8.100 6.563 1.00 94.75 101 TYR A C 1
ATOM 753 O O . TYR A 1 101 ? -7.756 -7.272 6.413 1.00 94.75 101 TYR A O 1
ATOM 761 N N . GLU A 1 102 ? -6.850 -9.259 5.910 1.00 95.50 102 GLU A N 1
ATOM 762 C CA . GLU A 1 102 ? -7.968 -9.673 5.070 1.00 95.50 102 GLU A CA 1
ATOM 763 C C . GLU A 1 102 ? -9.230 -9.900 5.915 1.00 95.50 102 GLU A C 1
ATOM 765 O O . GLU A 1 102 ? -9.182 -10.530 6.977 1.00 95.50 102 GLU A O 1
ATOM 770 N N . ARG A 1 103 ? -10.371 -9.377 5.453 1.00 92.62 103 ARG A N 1
ATOM 771 C CA . ARG A 1 103 ? -11.652 -9.469 6.168 1.00 92.62 103 ARG A CA 1
ATOM 772 C C . ARG A 1 103 ? -12.789 -9.716 5.190 1.00 92.62 103 ARG A C 1
ATOM 774 O O . ARG A 1 103 ? -12.866 -9.109 4.130 1.00 92.62 103 ARG A O 1
ATOM 781 N N . THR A 1 104 ? -13.720 -10.580 5.572 1.00 92.56 104 THR A N 1
ATOM 782 C CA . THR A 1 104 ? -14.943 -10.821 4.798 1.00 92.56 104 THR A CA 1
ATOM 783 C C . THR A 1 104 ? -15.906 -9.642 4.923 1.00 92.56 104 THR A C 1
ATOM 785 O O . THR A 1 104 ? -15.935 -8.966 5.950 1.00 92.56 104 THR A O 1
ATOM 788 N N . TRP A 1 105 ? -16.775 -9.416 3.937 1.00 90.56 105 TRP A N 1
ATOM 789 C CA . TRP A 1 105 ? -17.885 -8.467 4.100 1.00 90.56 105 TRP A CA 1
ATOM 790 C C . TRP A 1 105 ? -18.913 -8.962 5.116 1.00 90.56 105 TRP A C 1
ATOM 792 O O . TRP A 1 105 ? -19.366 -8.187 5.956 1.00 90.56 105 TRP A O 1
ATOM 802 N N . GLU A 1 106 ? -19.203 -10.262 5.116 1.00 93.06 106 GLU A N 1
ATOM 803 C CA . GLU A 1 106 ? -20.109 -10.881 6.079 1.00 93.06 106 GLU A CA 1
ATOM 804 C C . GLU A 1 106 ? -19.525 -10.841 7.494 1.00 93.06 106 GLU A C 1
ATOM 806 O O . GLU A 1 106 ? -18.416 -11.325 7.745 1.00 93.06 106 GLU A O 1
ATOM 811 N N . LYS A 1 107 ? -20.279 -10.246 8.421 1.00 93.31 107 LYS A N 1
ATOM 812 C CA . LYS A 1 107 ? -19.920 -10.122 9.833 1.00 93.31 107 LYS A CA 1
ATOM 813 C C . LYS A 1 107 ? -20.232 -11.434 10.567 1.00 93.31 107 LYS A C 1
ATOM 815 O O . LYS A 1 107 ? -21.409 -11.772 10.671 1.00 93.31 107 LYS A O 1
ATOM 820 N N . PRO A 1 108 ? -19.231 -12.123 11.150 1.00 90.31 108 PRO A N 1
ATOM 821 C CA . PRO A 1 108 ? -19.495 -13.330 11.923 1.00 90.31 108 PRO A CA 1
ATOM 822 C C . PRO A 1 108 ? -20.382 -13.040 13.148 1.00 90.31 108 PRO A C 1
ATOM 824 O O . PRO A 1 108 ? -20.312 -11.937 13.714 1.00 90.31 108 PRO A O 1
ATOM 827 N N . PRO A 1 109 ? -21.196 -14.012 13.597 1.00 92.25 109 PRO A N 1
ATOM 828 C CA . PRO A 1 109 ? -21.989 -13.860 14.811 1.00 92.25 109 PRO A CA 1
ATOM 829 C C . PRO A 1 109 ? -21.083 -13.592 16.019 1.00 92.25 109 PRO A C 1
ATOM 831 O O . PRO A 1 109 ? -19.916 -13.988 16.043 1.00 92.25 109 PRO A O 1
ATOM 834 N N . ASN A 1 110 ? -21.616 -12.894 17.024 1.00 90.31 110 ASN A N 1
ATOM 835 C CA . ASN A 1 110 ? -20.903 -12.551 18.264 1.00 90.31 110 ASN A CA 1
ATOM 836 C C . ASN A 1 110 ? -19.572 -11.799 18.060 1.00 90.31 110 ASN A C 1
ATOM 838 O O . ASN A 1 110 ? -18.689 -11.849 18.910 1.00 90.31 110 ASN A O 1
ATOM 842 N N . THR A 1 111 ? -19.417 -11.097 16.936 1.00 91.12 111 THR A N 1
ATOM 843 C CA . THR A 1 111 ? -18.217 -10.312 16.619 1.00 91.12 111 THR A CA 1
ATOM 844 C C . THR A 1 111 ? -18.545 -8.823 16.612 1.00 91.12 111 THR A C 1
ATOM 846 O O . THR A 1 111 ? -19.580 -8.414 16.087 1.00 91.12 111 THR A O 1
ATOM 849 N N . TYR A 1 112 ? -17.652 -7.988 17.141 1.00 92.50 112 TYR A N 1
ATOM 850 C CA . TYR A 1 112 ? -17.710 -6.537 16.956 1.00 92.50 112 TYR A CA 1
ATOM 851 C C . TYR A 1 112 ? -16.817 -6.130 15.780 1.00 92.50 112 TYR A C 1
ATOM 853 O O . TYR A 1 112 ? -15.712 -6.646 15.630 1.00 92.50 112 TYR A O 1
ATOM 861 N N . ARG A 1 113 ? -17.296 -5.206 14.940 1.00 93.31 113 ARG A N 1
ATOM 862 C CA . ARG A 1 113 ? -16.489 -4.555 13.900 1.00 93.31 113 ARG A CA 1
ATOM 863 C C . ARG A 1 113 ? -16.351 -3.094 14.257 1.00 93.31 113 ARG A C 1
ATOM 865 O O . ARG A 1 113 ? -17.356 -2.413 14.427 1.00 93.31 113 ARG A O 1
ATOM 872 N N . ILE A 1 114 ? -15.112 -2.655 14.388 1.00 93.50 114 ILE A N 1
ATOM 873 C CA . ILE A 1 114 ? -14.772 -1.295 14.771 1.00 93.50 114 ILE A CA 1
ATOM 874 C C . ILE A 1 114 ? -14.070 -0.678 13.570 1.00 93.50 114 ILE A C 1
ATOM 876 O O . ILE A 1 114 ? -13.059 -1.205 13.113 1.00 93.50 114 ILE A O 1
ATOM 880 N N . LEU A 1 115 ? -14.633 0.409 13.049 1.00 93.44 115 LEU A N 1
ATOM 881 C CA . LEU A 1 115 ? -13.985 1.235 12.039 1.00 93.44 115 LEU A CA 1
ATOM 882 C C . LEU A 1 115 ? -13.204 2.334 12.756 1.00 93.44 115 LEU A C 1
ATOM 884 O O . LEU A 1 115 ? -13.772 3.052 13.579 1.00 93.44 115 LEU A O 1
ATOM 888 N N . VAL A 1 116 ? -11.918 2.463 12.441 1.00 95.56 116 VAL A N 1
ATOM 889 C CA . VAL A 1 116 ? -11.068 3.537 12.958 1.00 95.56 116 VAL A CA 1
ATOM 890 C C . VAL A 1 116 ? -10.816 4.515 11.819 1.00 95.56 116 VAL A C 1
ATOM 892 O O . VAL A 1 116 ? -10.277 4.131 10.786 1.00 95.56 116 VAL A O 1
ATOM 895 N N . LEU A 1 117 ? -11.237 5.764 12.003 1.00 94.75 117 LEU A N 1
ATOM 896 C CA . LEU A 1 117 ? -11.034 6.851 11.048 1.00 94.75 117 LEU A CA 1
ATOM 897 C C . LEU A 1 117 ? -10.052 7.856 11.634 1.00 94.75 117 LEU A C 1
ATOM 899 O O . LEU A 1 117 ? -10.105 8.157 12.826 1.00 94.75 117 LEU A O 1
ATOM 903 N N . GLY A 1 118 ? -9.175 8.382 10.791 1.00 94.06 118 GLY A N 1
ATOM 904 C CA . GLY A 1 118 ? -8.198 9.382 11.184 1.00 94.06 118 GLY A CA 1
ATOM 905 C C . GLY A 1 118 ? -7.263 9.707 10.034 1.00 94.06 118 GLY A C 1
ATOM 906 O O . GLY A 1 118 ? -7.629 9.581 8.867 1.00 94.06 118 GLY A O 1
ATOM 907 N N . ASP A 1 119 ? -6.064 10.132 10.390 1.00 93.44 119 ASP A N 1
ATOM 908 C CA . ASP A 1 119 ? -5.022 10.573 9.476 1.00 93.44 119 ASP A CA 1
ATOM 909 C C . ASP A 1 119 ? -3.879 9.540 9.405 1.00 93.44 119 ASP A C 1
ATOM 911 O O . ASP A 1 119 ? -4.070 8.334 9.613 1.00 93.44 119 ASP A O 1
ATOM 915 N N . SER A 1 120 ? -2.669 10.027 9.137 1.00 92.50 120 SER A N 1
ATOM 916 C CA . SER A 1 120 ? -1.445 9.235 9.100 1.00 92.50 120 SER A CA 1
ATOM 917 C C . SER A 1 120 ? -1.168 8.453 10.390 1.00 92.50 120 SER A C 1
ATOM 919 O O . SER A 1 120 ? -0.488 7.431 10.324 1.00 92.50 120 SER A O 1
ATOM 921 N N . TYR A 1 121 ? -1.701 8.853 11.551 1.00 92.81 121 TYR A N 1
ATOM 922 C CA . TYR A 1 121 ? -1.543 8.101 12.802 1.00 92.81 121 TYR A CA 1
ATOM 923 C C . TYR A 1 121 ? -2.384 6.827 12.836 1.00 92.81 121 TYR A C 1
ATOM 925 O O . TYR A 1 121 ? -1.964 5.828 13.424 1.00 92.81 121 TYR 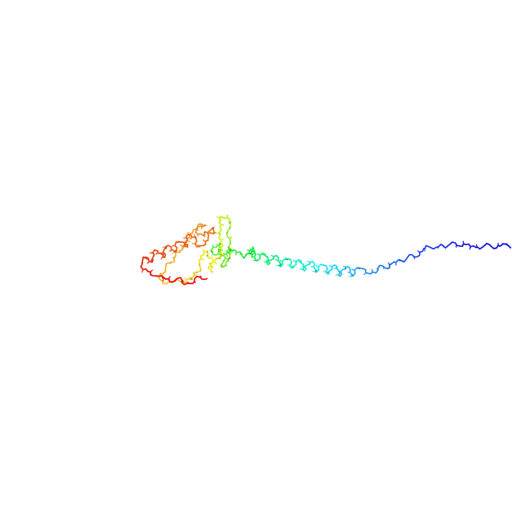A O 1
ATOM 933 N N . VAL A 1 122 ? -3.569 6.848 12.224 1.00 94.75 122 VAL A N 1
ATOM 934 C CA . VAL A 1 122 ? -4.409 5.649 12.095 1.00 94.75 122 VAL A CA 1
ATOM 935 C C . VAL A 1 122 ? -3.837 4.729 11.026 1.00 94.75 122 VAL A C 1
ATOM 937 O O . VAL A 1 122 ? -3.785 3.516 11.220 1.00 94.75 122 VAL A O 1
ATOM 940 N N . GLU A 1 123 ? -3.369 5.313 9.927 1.00 92.81 123 GLU A N 1
ATOM 941 C CA . GLU A 1 123 ? -2.744 4.587 8.830 1.00 92.81 123 GLU A CA 1
ATOM 942 C C . GLU A 1 123 ? -1.418 3.930 9.242 1.00 92.81 123 GLU A C 1
ATOM 944 O O . GLU A 1 123 ? -1.193 2.752 8.974 1.00 92.81 123 GLU A O 1
ATOM 949 N N . ALA A 1 124 ? -0.554 4.654 9.952 1.00 95.12 124 ALA A N 1
ATOM 950 C CA . ALA A 1 124 ? 0.653 4.133 10.584 1.00 95.12 124 ALA A CA 1
ATOM 951 C C . ALA A 1 124 ? 1.592 3.367 9.622 1.00 95.12 124 ALA A C 1
ATOM 953 O O . ALA A 1 124 ? 2.088 2.284 9.950 1.00 95.12 124 ALA A O 1
ATOM 954 N N . PHE A 1 125 ? 1.863 3.908 8.426 1.00 94.75 125 PHE A N 1
ATOM 955 C CA . PHE A 1 125 ? 2.823 3.316 7.476 1.00 94.75 125 PHE A CA 1
ATOM 956 C C . PHE A 1 125 ? 4.253 3.233 8.019 1.00 94.75 125 PHE A C 1
ATOM 958 O O . PHE A 1 125 ? 5.039 2.408 7.565 1.00 94.75 125 PHE A O 1
ATOM 965 N N . GLN A 1 126 ? 4.608 4.061 8.991 1.00 94.88 126 GLN A N 1
ATOM 966 C CA . GLN A 1 126 ? 5.951 4.140 9.556 1.00 94.88 126 GLN A CA 1
ATOM 967 C C . GLN A 1 126 ? 6.302 2.925 10.433 1.00 94.88 126 GLN A C 1
ATOM 969 O O . GLN A 1 126 ? 7.477 2.703 10.729 1.00 94.88 126 GLN A O 1
ATOM 974 N N . VAL A 1 127 ? 5.305 2.131 10.843 1.00 95.88 127 VAL A N 1
ATOM 975 C CA . VAL A 1 127 ? 5.472 0.960 11.717 1.00 95.88 127 VAL A CA 1
ATOM 976 C C . VAL A 1 127 ? 4.887 -0.304 11.077 1.00 95.88 127 VAL A C 1
ATOM 978 O O . VAL A 1 127 ? 3.953 -0.202 10.283 1.00 95.88 127 VAL A O 1
ATOM 981 N N . PRO A 1 128 ? 5.393 -1.510 11.399 1.00 96.19 128 PRO A N 1
ATOM 982 C CA . PRO A 1 128 ? 4.771 -2.765 10.969 1.00 96.19 128 PRO A CA 1
ATOM 983 C C . PRO A 1 128 ? 3.288 -2.846 11.362 1.00 96.19 128 PRO A C 1
ATOM 985 O O . PRO A 1 128 ? 2.911 -2.352 12.428 1.00 96.19 128 PRO A O 1
ATOM 988 N N . LEU A 1 129 ? 2.458 -3.485 10.527 1.00 96.38 129 LEU A N 1
ATOM 989 C CA . LEU A 1 129 ? 0.999 -3.546 10.710 1.00 96.38 129 LEU A CA 1
ATOM 990 C C . LEU A 1 129 ? 0.608 -4.100 12.088 1.00 96.38 129 LEU A C 1
ATOM 992 O O . LEU A 1 129 ? -0.305 -3.592 12.731 1.00 96.38 129 LEU A O 1
ATOM 996 N N . GLU A 1 130 ? 1.339 -5.093 12.591 1.00 96.69 130 GLU A N 1
ATOM 997 C CA . GLU A 1 130 ? 1.089 -5.742 13.884 1.00 96.69 130 GLU A CA 1
ATOM 998 C C . GLU A 1 130 ? 1.328 -4.800 15.072 1.00 96.69 130 GLU A C 1
ATOM 1000 O O . GLU A 1 130 ? 0.842 -5.048 16.176 1.00 96.69 130 GLU A O 1
ATOM 1005 N N . ARG A 1 131 ? 2.093 -3.724 14.854 1.00 96.44 131 ARG A N 1
ATOM 1006 C CA . ARG A 1 131 ? 2.386 -2.682 15.844 1.00 96.44 131 ARG A CA 1
ATOM 1007 C C . ARG A 1 131 ? 1.552 -1.419 15.645 1.00 96.44 131 ARG A C 1
ATOM 1009 O O . ARG A 1 131 ? 1.643 -0.518 16.477 1.00 96.44 131 ARG A O 1
ATOM 1016 N N . ALA A 1 132 ? 0.742 -1.344 14.589 1.00 95.88 132 ALA A N 1
ATOM 1017 C CA . ALA A 1 132 ? -0.192 -0.246 14.403 1.00 95.88 132 ALA A CA 1
ATOM 1018 C C . ALA A 1 132 ? -1.244 -0.252 15.525 1.00 95.88 132 ALA A C 1
ATOM 1020 O O . ALA A 1 132 ? -1.688 -1.308 15.987 1.00 95.88 132 ALA A O 1
ATOM 1021 N N . PHE A 1 133 ? -1.663 0.936 15.963 1.00 95.25 133 PHE A N 1
ATOM 1022 C CA . PHE A 1 133 ? -2.616 1.078 17.065 1.00 95.25 133 PHE A CA 1
ATOM 1023 C C . PHE A 1 133 ? -3.920 0.276 16.862 1.00 95.25 133 PHE A C 1
ATOM 1025 O O . PHE A 1 133 ? -4.303 -0.417 17.807 1.00 95.25 133 PHE A O 1
ATOM 1032 N N . PRO A 1 134 ? -4.573 0.270 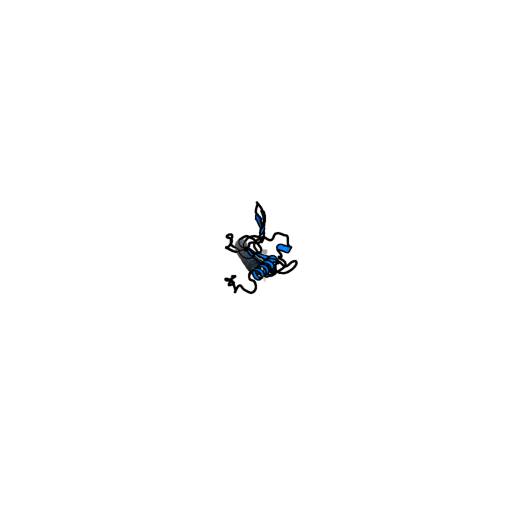15.678 1.00 95.81 134 PRO A N 1
ATOM 1033 C CA . PRO A 1 134 ? -5.787 -0.524 15.471 1.00 95.81 134 PRO A CA 1
ATOM 1034 C C . PRO A 1 134 ? -5.572 -2.030 15.689 1.00 95.81 134 PRO A C 1
ATOM 1036 O O . PRO A 1 134 ? -6.397 -2.688 16.324 1.00 95.81 134 PRO A O 1
ATOM 1039 N N . ALA A 1 135 ? -4.429 -2.569 15.248 1.00 96.25 135 ALA A N 1
ATOM 1040 C CA . ALA A 1 135 ? -4.088 -3.978 15.442 1.00 96.25 135 ALA A CA 1
ATOM 1041 C C . ALA A 1 135 ? -3.850 -4.306 16.925 1.00 96.25 135 ALA A C 1
ATOM 1043 O O . ALA A 1 135 ? -4.361 -5.303 17.443 1.00 96.25 135 ALA A O 1
ATOM 1044 N N . LEU A 1 136 ? -3.123 -3.443 17.641 1.00 96.94 136 LEU A N 1
ATOM 1045 C CA . LEU A 1 136 ? -2.901 -3.595 19.082 1.00 96.94 136 LEU A CA 1
ATOM 1046 C C . LEU A 1 136 ? -4.206 -3.467 19.881 1.00 96.94 136 LEU A C 1
ATOM 1048 O O . LEU A 1 136 ? -4.402 -4.188 20.864 1.00 96.94 136 LEU A O 1
ATOM 1052 N N . LEU A 1 137 ? -5.104 -2.573 19.463 1.00 96.19 137 LEU A N 1
ATOM 1053 C CA . LEU A 1 137 ? -6.422 -2.397 20.065 1.00 96.19 137 LEU A CA 1
ATOM 1054 C C . LEU A 1 137 ? -7.269 -3.664 19.914 1.00 96.19 137 LEU A C 1
ATOM 1056 O O . LEU A 1 137 ? -7.827 -4.132 20.907 1.00 96.19 137 LEU A O 1
ATOM 1060 N N . GLU A 1 138 ? -7.317 -4.259 18.719 1.00 95.25 138 GLU A N 1
ATOM 1061 C CA . GLU A 1 138 ? -8.029 -5.521 18.480 1.00 95.25 138 GLU A CA 1
ATOM 1062 C C . GLU A 1 138 ? -7.532 -6.634 19.415 1.00 95.25 138 GLU A C 1
ATOM 1064 O O . GLU A 1 138 ? -8.340 -7.344 20.021 1.00 95.25 138 GLU A O 1
ATOM 1069 N N . VAL A 1 139 ? -6.212 -6.774 19.585 1.00 96.00 139 VAL A N 1
ATOM 1070 C CA . VAL A 1 139 ? -5.626 -7.772 20.499 1.00 96.00 139 VAL A CA 1
ATOM 1071 C C . VAL A 1 139 ? -6.072 -7.528 21.941 1.00 96.00 139 VAL A C 1
ATOM 1073 O O . VAL A 1 139 ? -6.511 -8.461 22.617 1.00 96.00 139 VAL A O 1
ATOM 1076 N N . ARG A 1 140 ? -6.002 -6.279 22.413 1.00 96.38 140 ARG A N 1
ATOM 1077 C CA . ARG A 1 140 ? -6.357 -5.919 23.795 1.00 96.38 140 ARG A CA 1
ATOM 1078 C C . ARG A 1 140 ? -7.845 -6.096 24.084 1.00 96.38 140 ARG A C 1
ATOM 1080 O O . ARG A 1 140 ? -8.186 -6.643 25.129 1.00 96.38 140 ARG A O 1
ATOM 1087 N N . LEU A 1 141 ? -8.723 -5.693 23.165 1.00 95.38 141 LEU A N 1
ATOM 1088 C CA . LEU A 1 141 ? -10.171 -5.869 23.317 1.00 95.38 141 LEU A CA 1
ATOM 1089 C C . LEU A 1 141 ? -10.546 -7.351 23.349 1.00 95.38 141 LEU A C 1
ATOM 1091 O O . LEU A 1 141 ? -11.295 -7.781 24.223 1.00 95.38 141 LEU A O 1
ATOM 1095 N N . ASN A 1 142 ? -9.967 -8.157 22.459 1.00 93.88 142 ASN A N 1
ATOM 1096 C CA . ASN A 1 142 ? -10.185 -9.600 22.470 1.00 93.88 142 ASN A CA 1
ATOM 1097 C C . ASN A 1 142 ? -9.656 -10.271 23.742 1.00 93.88 142 ASN A C 1
ATOM 1099 O O . ASN A 1 142 ? -10.252 -11.245 24.193 1.00 93.88 142 ASN A O 1
ATOM 1103 N N . ALA A 1 143 ? -8.549 -9.793 24.315 1.00 93.31 143 ALA A N 1
ATOM 1104 C CA . ALA A 1 143 ? -8.039 -10.305 25.585 1.00 93.31 143 ALA A CA 1
ATOM 1105 C C . ALA A 1 143 ? -8.970 -9.941 26.753 1.00 93.31 143 ALA A C 1
ATOM 1107 O O . ALA A 1 143 ? -9.317 -10.808 27.553 1.00 93.31 143 ALA A O 1
ATOM 1108 N N . ALA A 1 144 ? -9.432 -8.689 26.811 1.00 90.81 144 ALA A N 1
ATOM 1109 C CA . ALA A 1 144 ? -10.354 -8.222 27.843 1.00 90.81 144 ALA A CA 1
ATOM 1110 C C . ALA A 1 144 ? -11.696 -8.976 27.813 1.00 90.81 144 ALA A C 1
ATOM 1112 O O . ALA A 1 144 ? -12.207 -9.358 28.863 1.00 90.81 144 ALA A O 1
ATOM 1113 N N . LEU A 1 145 ? -12.231 -9.257 26.619 1.00 86.00 145 LEU A N 1
ATOM 1114 C CA . LEU A 1 145 ? -13.487 -9.997 26.448 1.00 86.00 145 LEU A CA 1
ATOM 1115 C C . LEU A 1 145 ? -13.395 -11.480 26.844 1.00 86.00 145 LEU A C 1
ATOM 1117 O O . LEU A 1 145 ? -14.417 -12.082 27.159 1.00 86.00 145 LEU A O 1
ATOM 1121 N N . ARG A 1 146 ? -12.199 -12.086 26.839 1.00 76.62 146 ARG A N 1
ATOM 1122 C CA . ARG A 1 146 ? -12.022 -13.500 27.228 1.00 76.62 146 ARG A CA 1
ATOM 1123 C C . ARG A 1 146 ? -12.066 -13.709 28.746 1.00 76.62 146 ARG A C 1
ATOM 1125 O O . ARG A 1 146 ? -12.444 -14.791 29.199 1.00 76.62 146 ARG A O 1
ATOM 1132 N N . GLY A 1 147 ? -11.712 -12.694 29.540 1.00 61.19 147 GLY A N 1
ATOM 1133 C CA . GLY A 1 147 ? -11.551 -12.820 30.992 1.00 61.19 147 GLY A CA 1
ATOM 1134 C C . GLY A 1 147 ? -10.601 -13.966 31.407 1.00 61.19 147 GLY A C 1
ATOM 1135 O O . GLY A 1 147 ? -10.040 -14.663 30.563 1.00 61.19 147 GLY A O 1
ATOM 1136 N N . PRO A 1 148 ? -10.423 -14.230 32.710 1.00 58.31 148 PRO A N 1
ATOM 1137 C CA . PRO A 1 148 ? -9.630 -15.367 33.197 1.00 58.31 148 PRO A CA 1
ATOM 1138 C C . PRO A 1 148 ? -10.242 -16.760 32.927 1.00 58.31 148 PRO A C 1
ATOM 1140 O O . PRO A 1 148 ? -9.689 -17.753 33.387 1.00 58.31 148 PRO A O 1
ATOM 1143 N N . GLY A 1 149 ? -11.391 -16.856 32.239 1.00 51.50 149 GLY A N 1
ATOM 1144 C CA . GLY A 1 149 ? -12.222 -18.071 32.200 1.00 51.50 149 GLY A CA 1
ATOM 1145 C C . GLY A 1 149 ? -12.563 -18.645 30.820 1.00 51.50 149 GLY A C 1
ATOM 1146 O O . GLY A 1 149 ? -13.150 -19.722 30.769 1.00 51.50 149 GLY A O 1
ATOM 1147 N N . HIS A 1 150 ? -12.223 -17.990 29.703 1.00 51.50 150 HIS A N 1
ATOM 1148 C CA . HIS A 1 150 ? -12.500 -18.538 28.366 1.00 51.50 150 HIS A CA 1
ATOM 1149 C C . HIS A 1 150 ? -11.228 -19.130 27.747 1.00 51.50 150 HIS A C 1
ATOM 1151 O O . HIS A 1 150 ? -10.279 -18.411 27.431 1.00 51.50 150 HIS A O 1
ATOM 1157 N N . GLY A 1 151 ? -11.219 -20.458 27.579 1.00 49.75 151 GLY A N 1
ATOM 1158 C CA . GLY A 1 151 ? -10.140 -21.213 26.935 1.00 49.75 151 GLY A CA 1
ATOM 1159 C C . GLY A 1 151 ? -9.842 -20.756 25.497 1.00 49.75 151 GLY A C 1
ATOM 1160 O O . GLY A 1 151 ? -10.595 -19.974 24.908 1.00 49.75 151 GLY A O 1
ATOM 1161 N N . PRO A 1 152 ? -8.722 -21.207 24.906 1.00 48.84 152 PRO A N 1
ATOM 1162 C CA . PRO A 1 152 ? -8.218 -20.651 23.658 1.00 48.84 152 PRO A CA 1
ATOM 1163 C C . PRO A 1 152 ? -9.193 -20.895 22.501 1.00 48.84 152 PRO A C 1
ATOM 1165 O O . PRO A 1 152 ? -9.333 -22.011 22.007 1.00 48.84 152 PRO A O 1
ATOM 1168 N N . VAL A 1 153 ? -9.818 -19.822 22.004 1.00 55.06 153 VAL A N 1
ATOM 1169 C CA . VAL A 1 153 ? -10.398 -19.818 20.657 1.00 55.06 153 VAL A CA 1
ATOM 1170 C C . VAL A 1 153 ? -9.225 -19.909 19.694 1.00 55.06 153 VAL A C 1
ATOM 1172 O O . VAL A 1 153 ? -8.427 -18.971 19.589 1.00 55.06 153 VAL A O 1
ATOM 1175 N N . GLY A 1 154 ? -9.086 -21.080 19.074 1.00 44.56 154 GLY A N 1
ATOM 1176 C CA . GLY A 1 154 ? -7.992 -21.406 18.175 1.00 44.56 154 GLY A CA 1
ATOM 1177 C C . GLY A 1 154 ? -7.772 -20.295 17.158 1.00 44.56 154 GLY A C 1
ATOM 1178 O O . GLY A 1 154 ? -8.690 -19.904 16.436 1.00 44.56 154 GLY A O 1
ATOM 1179 N N . LEU A 1 155 ? -6.534 -19.804 17.103 1.00 48.34 155 LEU A N 1
ATOM 1180 C CA . LEU A 1 155 ? -6.007 -19.062 15.967 1.00 48.34 155 LEU A CA 1
ATOM 1181 C C . LEU A 1 155 ? -6.126 -19.982 14.748 1.00 48.34 155 LEU A C 1
ATOM 1183 O O . LEU A 1 155 ? -5.226 -20.768 14.456 1.00 48.34 155 LEU A O 1
ATOM 1187 N N . ARG A 1 156 ? -7.269 -19.948 14.060 1.00 48.78 156 ARG A N 1
ATOM 1188 C CA . ARG A 1 156 ? -7.405 -20.604 12.763 1.00 48.78 156 ARG A CA 1
ATOM 1189 C C . ARG A 1 156 ? -6.524 -19.835 11.784 1.00 48.78 156 ARG A C 1
ATOM 1191 O O . ARG A 1 156 ? -6.892 -18.768 11.318 1.00 48.78 156 ARG A O 1
ATOM 1198 N N . ASN A 1 157 ? -5.334 -20.395 11.583 1.00 41.44 157 ASN A N 1
ATOM 1199 C CA . ASN A 1 157 ? -4.484 -20.324 10.400 1.00 41.44 157 ASN A CA 1
ATOM 1200 C C . ASN A 1 157 ? -4.491 -18.955 9.691 1.00 41.44 157 ASN A C 1
ATOM 1202 O O . ASN A 1 157 ? -5.183 -18.764 8.696 1.00 41.44 157 ASN A O 1
ATOM 1206 N N . ARG A 1 158 ? -3.691 -18.012 10.204 1.00 48.69 158 ARG A N 1
ATOM 1207 C CA . ARG A 1 158 ? -3.288 -16.825 9.441 1.00 48.69 158 ARG A CA 1
ATOM 1208 C C . ARG A 1 158 ? -2.201 -17.267 8.455 1.00 48.69 158 ARG A C 1
ATOM 1210 O O . ARG A 1 158 ? -1.051 -17.430 8.860 1.00 48.69 158 ARG A O 1
ATOM 1217 N N . ARG A 1 159 ? -2.589 -17.549 7.214 1.00 38.69 159 ARG A N 1
ATOM 1218 C CA . ARG A 1 159 ? -1.691 -17.575 6.055 1.00 38.69 159 ARG A CA 1
ATOM 1219 C C . ARG A 1 159 ? -2.116 -16.481 5.100 1.00 38.69 159 ARG A C 1
ATOM 1221 O O . ARG A 1 159 ?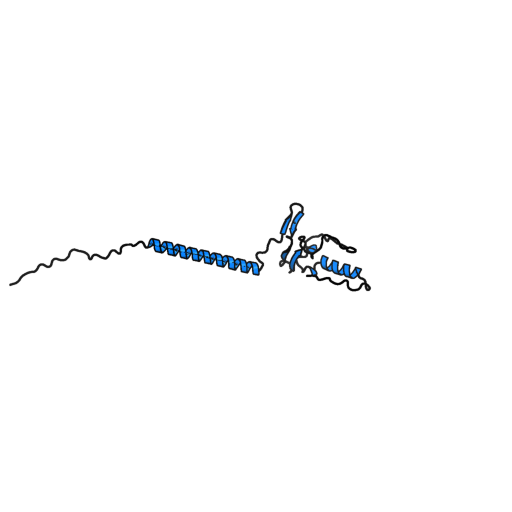 -3.344 -16.259 5.023 1.00 38.69 159 ARG A O 1
#

Sequence (159 aa):
MPSRVGKAWPLSPPAWPVAAAGDRSAGRTRKAALNLALAVGMLVVACLGLEVALAMARINGRSRVVFDPEKGVAFAPGAYYVERKEGFSEGHFNSHGFRDYERTWEKPPNTYRILVLGDSYVEAFQVPLERAFPALLEVRLNAALRGPGHGPVGLRNRR

Radius of gyration: 40.33 Å; chains: 1; bounding box: 106×32×123 Å

pLDDT: mean 83.0, std 16.8, range [35.59, 98.0]

Foldseek 3Di:
DDDDDDDDDDPDDDPDPPPPPPCPPVVVVVVVVVVVVVVVVVVVVVVVVVVVVCVVVVVPFDDQWDQDPVPGIAGDAQGWDFDDDQATDIDGQHRVRALADHDDPDDDPPDDDDDDDDPCLQNVNRDYSCPRPVNVVVVVVVVVVCPPPRPDPDPPDDD

Secondary structure (DSSP, 8-state):
------------------------HHHHHHHHHHHHHHHHHHHHHHHHHHHHHHHHTT-SPPPSEEEETTTEEEEPTT-EEEE-SSS-EEEE--TTS-SS----SSPPTT--------SHHHH-TTS-GGGSHHHHHHHHHHHHHHGGG----------